Protein AF-A0A2V6ETP1-F1 (afdb_monomer_lite)

Foldseek 3Di:
DALVCLLVVLQCQCVPPVNNQQAWPAKDKDKFAKDWDWDFDFDFDDDPNDTDGDTDTDTDIDHIWMKIKIFTAHPPVRDDGDIDIDIFPHQPPRLEGADNCVRHVVCLVRVLLCCQQRVRHHPPRPDNDHDPDDPPDDDHNNHPPDDDQLPPDPPPDPPVSSVVVVVVVD

pLDDT: mean 79.91, std 13.79, range [47.5, 94.44]

Radius of gyration: 22.94 Å; chains: 1; bounding box: 56×55×64 Å

Secondary structure (DSSP, 8-state):
--HHHHHHHHHHHHH-TTT---EEEEEEEEEE--EEEEEEEEEEEEETTEEEEEEEEEEEEEPPEEEEEEEEEETTTTEEEEEEEEE-S-SSS--EEE--TTT-GGGHHHHHHHHHHH--EEET-S----SSS-TT--S-TTSTT----S---SS---HHHHHHHHHHH-

Structure (mmCIF, N/CA/C/O backbone):
data_AF-A0A2V6ETP1-F1
#
_entry.id   AF-A0A2V6ETP1-F1
#
loop_
_atom_site.group_PDB
_atom_site.id
_atom_site.type_symbol
_atom_site.label_atom_id
_atom_site.label_alt_id
_atom_site.label_comp_id
_atom_site.label_asym_id
_atom_site.label_entity_id
_atom_site.label_seq_id
_atom_site.pdbx_PDB_ins_code
_atom_site.Cartn_x
_atom_site.Cartn_y
_atom_site.Cartn_z
_atom_site.occupancy
_atom_site.B_iso_or_equiv
_atom_site.auth_seq_id
_atom_site.auth_comp_id
_atom_site.auth_asym_id
_atom_site.auth_atom_id
_atom_site.pdbx_PDB_model_num
ATOM 1 N N . MET A 1 1 ? -8.356 7.423 -5.989 1.00 56.84 1 MET A N 1
ATOM 2 C CA . MET A 1 1 ? -8.315 6.463 -7.104 1.00 56.84 1 MET A CA 1
ATOM 3 C C . MET A 1 1 ? -9.131 5.278 -6.682 1.00 56.84 1 MET A C 1
ATOM 5 O O . MET A 1 1 ? -8.982 4.862 -5.539 1.00 56.84 1 MET A O 1
ATOM 9 N N . ASP A 1 2 ? -9.977 4.780 -7.572 1.00 73.12 2 ASP A N 1
ATOM 10 C CA . ASP A 1 2 ? -10.673 3.522 -7.337 1.00 73.12 2 ASP A CA 1
ATOM 11 C C . ASP A 1 2 ? -9.653 2.389 -7.433 1.00 73.12 2 ASP A C 1
ATOM 13 O O . ASP A 1 2 ? -8.826 2.374 -8.353 1.00 73.12 2 ASP A O 1
ATOM 17 N N . ASN A 1 3 ? -9.682 1.466 -6.471 1.00 76.62 3 ASN A N 1
ATOM 18 C CA . ASN A 1 3 ? -8.684 0.401 -6.376 1.00 76.62 3 ASN A CA 1
ATOM 19 C C . ASN A 1 3 ? -8.648 -0.453 -7.653 1.00 76.62 3 ASN A C 1
ATOM 21 O O . ASN A 1 3 ? -7.572 -0.810 -8.113 1.00 76.62 3 ASN A O 1
ATOM 25 N N . GLU A 1 4 ? -9.797 -0.684 -8.292 1.00 77.88 4 GLU A N 1
ATOM 26 C CA . GLU A 1 4 ? -9.916 -1.469 -9.531 1.00 77.88 4 GLU A CA 1
ATOM 27 C C . GLU A 1 4 ? -9.061 -0.926 -10.687 1.00 77.88 4 GLU A C 1
ATOM 29 O O . GLU A 1 4 ? -8.521 -1.687 -11.489 1.00 77.88 4 GLU A O 1
ATOM 34 N N . HIS A 1 5 ? -8.876 0.393 -10.751 1.00 86.38 5 HIS A N 1
ATOM 35 C CA . HIS A 1 5 ? -8.119 1.044 -11.818 1.00 86.38 5 HIS A CA 1
ATOM 36 C C . HIS A 1 5 ? -6.645 1.259 -11.461 1.00 86.38 5 HIS A C 1
ATOM 38 O O . HIS A 1 5 ? -5.869 1.691 -12.316 1.00 86.38 5 HIS A O 1
ATOM 44 N N . ALA A 1 6 ? -6.225 0.958 -10.229 1.00 85.94 6 ALA A N 1
ATOM 45 C CA . ALA A 1 6 ? -4.865 1.228 -9.776 1.00 85.94 6 ALA A CA 1
ATOM 46 C C . ALA A 1 6 ? -3.813 0.477 -10.607 1.00 85.94 6 ALA A C 1
ATOM 48 O O . ALA A 1 6 ? -2.831 1.081 -11.037 1.00 85.94 6 ALA A O 1
ATOM 49 N N . ALA A 1 7 ? -4.057 -0.798 -10.926 1.00 88.56 7 ALA A N 1
ATOM 50 C CA . ALA A 1 7 ? -3.171 -1.586 -11.784 1.00 88.56 7 ALA A CA 1
ATOM 51 C C . ALA A 1 7 ? -3.119 -1.045 -13.225 1.00 88.56 7 ALA A C 1
ATOM 53 O O . ALA A 1 7 ? -2.047 -0.961 -13.824 1.00 88.56 7 ALA A O 1
ATOM 54 N N . ALA A 1 8 ? -4.260 -0.621 -13.779 1.00 91.00 8 ALA A N 1
ATOM 55 C CA . ALA A 1 8 ? -4.314 -0.038 -15.118 1.00 91.00 8 ALA A CA 1
ATOM 56 C C . ALA A 1 8 ? -3.529 1.280 -15.191 1.00 91.00 8 ALA A C 1
ATOM 58 O O . ALA A 1 8 ? -2.772 1.500 -16.137 1.00 91.00 8 ALA A O 1
ATOM 59 N N . VAL A 1 9 ? -3.651 2.129 -14.168 1.00 91.31 9 VAL A N 1
ATOM 60 C CA . VAL A 1 9 ? -2.915 3.394 -14.100 1.00 91.31 9 VAL A CA 1
ATOM 61 C C . VAL A 1 9 ? -1.430 3.167 -13.846 1.00 91.31 9 VAL A C 1
ATOM 63 O O . VAL A 1 9 ? -0.617 3.779 -14.527 1.00 91.31 9 VAL A O 1
ATOM 66 N N . ALA A 1 10 ? -1.050 2.254 -12.953 1.00 90.81 10 ALA A N 1
ATOM 67 C CA . ALA A 1 10 ? 0.350 1.874 -12.760 1.00 90.81 10 ALA A CA 1
ATOM 68 C C . ALA A 1 10 ? 0.984 1.375 -14.070 1.00 90.81 10 ALA A C 1
ATOM 70 O O . ALA A 1 10 ? 2.088 1.781 -14.432 1.00 90.81 10 ALA A O 1
ATOM 71 N N . LYS A 1 11 ? 0.253 0.558 -14.837 1.00 92.25 11 LYS A N 1
ATOM 72 C CA . LYS A 1 11 ? 0.700 0.089 -16.151 1.00 92.25 11 LYS A CA 1
ATOM 73 C C . LYS A 1 11 ? 0.833 1.237 -17.150 1.00 92.25 11 LYS A C 1
ATOM 75 O O . LYS A 1 11 ? 1.836 1.302 -17.850 1.00 92.25 11 LYS A O 1
ATOM 80 N N . PHE A 1 12 ? -0.135 2.152 -17.193 1.00 92.94 12 PHE A N 1
ATOM 81 C CA . PHE A 1 12 ? -0.064 3.342 -18.041 1.00 92.94 12 PHE A CA 1
ATOM 82 C C . PHE A 1 12 ? 1.155 4.211 -17.702 1.00 92.94 12 PHE A C 1
ATOM 84 O O . PHE A 1 12 ? 1.914 4.567 -18.597 1.00 92.94 12 PHE A O 1
ATOM 91 N N . LEU A 1 13 ? 1.397 4.487 -16.417 1.00 91.62 13 LEU A N 1
ATOM 92 C CA . LEU A 1 13 ? 2.539 5.286 -15.962 1.00 91.62 13 LEU A CA 1
ATOM 93 C C . LEU A 1 13 ? 3.884 4.662 -16.363 1.00 91.62 13 LEU A C 1
ATOM 95 O O . LEU A 1 13 ? 4.818 5.388 -16.707 1.00 91.62 13 LEU A O 1
ATOM 99 N N . ARG A 1 14 ? 3.977 3.329 -16.352 1.00 90.12 14 ARG A N 1
ATOM 100 C CA . ARG A 1 14 ? 5.165 2.587 -16.785 1.00 90.12 14 ARG A CA 1
ATOM 101 C C . ARG A 1 14 ? 5.333 2.569 -18.308 1.00 90.12 14 ARG A C 1
ATOM 103 O O . ARG A 1 14 ? 6.425 2.832 -18.816 1.00 90.12 14 ARG A O 1
ATOM 110 N N . ASP A 1 15 ? 4.266 2.234 -19.030 1.00 92.50 15 ASP A N 1
ATOM 111 C CA . ASP A 1 15 ? 4.300 1.929 -20.465 1.00 92.50 15 ASP A CA 1
ATOM 112 C C . ASP A 1 15 ? 4.214 3.191 -21.349 1.00 92.50 15 ASP A C 1
ATOM 114 O O . ASP A 1 15 ? 4.603 3.142 -22.522 1.00 92.50 15 ASP A O 1
ATOM 118 N N . ASP A 1 16 ? 3.772 4.333 -20.813 1.00 92.50 16 ASP A N 1
ATOM 119 C CA . ASP A 1 16 ? 3.754 5.608 -21.533 1.00 92.50 16 ASP A CA 1
ATOM 120 C C . ASP A 1 16 ? 5.192 6.110 -21.803 1.00 92.50 16 ASP A C 1
ATOM 122 O O . ASP A 1 16 ? 6.016 6.143 -20.885 1.00 92.50 16 ASP A O 1
ATOM 126 N N . PRO A 1 17 ? 5.551 6.466 -23.053 1.00 88.56 17 PRO A N 1
ATOM 127 C CA . PRO A 1 17 ? 6.910 6.874 -23.413 1.00 88.56 17 PRO A CA 1
ATOM 128 C C . PRO A 1 17 ? 7.322 8.247 -22.872 1.00 88.56 17 PRO A C 1
ATOM 130 O O . PRO A 1 17 ? 8.520 8.482 -22.703 1.00 88.56 17 PRO A O 1
ATOM 133 N N . ALA A 1 18 ? 6.373 9.142 -22.591 1.00 89.06 18 ALA A N 1
ATOM 134 C CA . ALA A 1 18 ? 6.661 10.448 -22.011 1.00 89.06 18 ALA A CA 1
ATOM 135 C C . ALA A 1 18 ? 6.866 10.351 -20.492 1.00 89.06 18 ALA A C 1
ATOM 137 O O . ALA A 1 18 ? 7.726 11.037 -19.944 1.00 89.06 18 ALA A O 1
ATOM 138 N N . LEU A 1 19 ? 6.121 9.472 -19.816 1.00 87.62 19 LEU A N 1
ATOM 139 C CA . LEU A 1 19 ? 6.225 9.291 -18.369 1.00 87.62 19 LEU A CA 1
ATOM 140 C C . LEU A 1 19 ? 7.299 8.271 -17.981 1.00 87.62 19 LEU A C 1
ATOM 142 O O . LEU A 1 19 ? 8.150 8.603 -17.163 1.00 87.62 19 LEU A O 1
ATOM 146 N N . ARG A 1 20 ? 7.311 7.067 -18.570 1.00 89.62 20 ARG A N 1
ATOM 147 C CA . ARG A 1 20 ? 8.293 5.995 -18.294 1.00 89.62 20 ARG A CA 1
ATOM 148 C C . ARG A 1 20 ? 8.592 5.831 -16.802 1.00 89.62 20 ARG A C 1
ATOM 150 O O . ARG A 1 20 ? 9.751 5.852 -16.395 1.00 89.62 20 ARG A O 1
ATOM 157 N N . VAL A 1 21 ? 7.559 5.725 -15.974 1.00 91.38 21 VAL A N 1
ATOM 158 C CA . VAL A 1 21 ? 7.705 5.513 -14.531 1.00 91.38 21 VAL A CA 1
ATOM 159 C C . VAL A 1 21 ? 7.973 4.028 -14.295 1.00 91.38 21 VAL A C 1
ATOM 161 O O . VAL A 1 21 ? 7.054 3.229 -14.116 1.00 91.38 21 VAL A O 1
ATOM 164 N N . ASP A 1 22 ? 9.239 3.644 -14.387 1.00 89.81 22 ASP A N 1
ATOM 165 C CA . ASP A 1 22 ? 9.722 2.265 -14.460 1.00 89.81 22 ASP A CA 1
ATOM 166 C C . ASP A 1 22 ? 10.258 1.717 -13.132 1.00 89.81 22 ASP A C 1
ATOM 168 O O . ASP A 1 22 ? 10.412 0.503 -12.990 1.00 89.81 22 ASP A O 1
ATOM 172 N N . PHE A 1 23 ? 10.484 2.577 -12.139 1.00 90.62 23 PHE A N 1
ATOM 173 C CA . PHE A 1 23 ? 11.056 2.182 -10.858 1.00 90.62 23 PHE A CA 1
ATOM 174 C C . PHE A 1 23 ? 10.100 2.438 -9.690 1.00 90.62 23 PHE A C 1
ATOM 176 O O . PHE A 1 23 ? 9.748 3.581 -9.407 1.00 90.62 23 PHE A O 1
ATOM 183 N N . CYS A 1 24 ? 9.725 1.381 -8.963 1.00 92.44 24 CYS A N 1
ATOM 184 C CA . CYS A 1 24 ? 9.085 1.514 -7.654 1.00 92.44 24 CYS A CA 1
ATOM 185 C C . CYS A 1 24 ? 10.166 1.511 -6.573 1.00 92.44 24 CYS A C 1
ATOM 187 O O . CYS A 1 24 ? 10.840 0.498 -6.380 1.00 92.44 24 CYS A O 1
ATOM 189 N N . SER A 1 25 ? 10.326 2.656 -5.909 1.00 91.62 25 SER A N 1
ATOM 190 C CA . SER A 1 25 ? 11.320 2.870 -4.855 1.00 91.62 25 SER A CA 1
ATOM 191 C C . SER A 1 25 ? 10.832 2.328 -3.516 1.00 91.62 25 SER A C 1
ATOM 193 O O . SER A 1 25 ? 11.548 1.589 -2.841 1.00 91.62 25 SER A O 1
ATOM 195 N N . ASN A 1 26 ? 9.599 2.675 -3.138 1.00 91.94 26 ASN A N 1
ATOM 196 C CA . ASN A 1 26 ? 9.027 2.277 -1.858 1.00 91.94 26 ASN A CA 1
ATOM 197 C C . ASN A 1 26 ? 7.512 2.077 -1.938 1.00 91.94 26 ASN A C 1
ATOM 199 O O . ASN A 1 26 ? 6.837 2.879 -2.582 1.00 91.94 26 ASN A O 1
ATOM 203 N N . ALA A 1 27 ? 6.987 1.079 -1.233 1.00 93.81 27 ALA A N 1
ATOM 204 C CA . ALA A 1 27 ? 5.579 0.941 -0.909 1.00 93.81 27 ALA A CA 1
ATOM 205 C C . ALA A 1 27 ? 5.425 0.897 0.615 1.00 93.81 27 ALA A C 1
ATOM 207 O O . ALA A 1 27 ? 6.039 0.074 1.284 1.00 93.81 27 ALA A O 1
ATOM 208 N N . THR A 1 28 ? 4.601 1.786 1.164 1.00 93.25 28 THR A N 1
ATOM 209 C CA . THR A 1 28 ? 4.383 1.900 2.613 1.00 93.25 28 THR A CA 1
ATOM 210 C C . THR A 1 28 ? 2.907 1.799 2.958 1.00 93.25 28 THR A C 1
ATOM 212 O O . THR A 1 28 ? 2.071 2.375 2.259 1.00 93.25 28 THR A O 1
ATOM 215 N N . GLY A 1 29 ? 2.595 1.128 4.065 1.00 92.12 29 GLY A N 1
ATOM 216 C CA . GLY A 1 29 ? 1.262 1.107 4.655 1.00 92.12 29 GLY A CA 1
ATOM 217 C C . GLY A 1 29 ? 1.051 2.303 5.578 1.00 92.12 29 GLY A C 1
ATOM 218 O O . GLY A 1 29 ? 1.978 2.766 6.237 1.00 92.12 29 GLY A O 1
ATOM 219 N N . VAL A 1 30 ? -0.169 2.825 5.616 1.00 91.19 30 VAL A N 1
ATOM 220 C CA . VAL A 1 30 ? -0.584 3.899 6.517 1.00 91.19 30 VAL A CA 1
ATOM 221 C C . VAL A 1 30 ? -1.935 3.535 7.107 1.00 91.19 30 VAL A C 1
ATOM 223 O O . VAL A 1 30 ? -2.873 3.216 6.378 1.00 91.19 30 VAL A O 1
ATOM 226 N N . ASP A 1 31 ? -2.039 3.625 8.429 1.00 90.00 31 ASP A N 1
ATOM 227 C CA . ASP A 1 31 ? -3.284 3.383 9.152 1.00 90.00 31 ASP A CA 1
ATOM 228 C C . ASP A 1 31 ? -4.000 4.699 9.482 1.00 90.00 31 ASP A C 1
ATOM 230 O O . ASP A 1 31 ? -3.475 5.561 10.208 1.00 90.00 31 ASP A O 1
ATOM 234 N N . TRP A 1 32 ? -5.206 4.865 8.940 1.00 87.56 32 TRP A N 1
ATOM 235 C CA . TRP A 1 32 ? -6.094 5.983 9.237 1.00 87.56 32 TRP A CA 1
ATOM 236 C C . TRP A 1 32 ? -7.223 5.511 10.148 1.00 87.56 32 TRP A C 1
ATOM 238 O O . TRP A 1 32 ? -8.042 4.687 9.754 1.00 87.56 32 TRP A O 1
ATOM 248 N N . LEU A 1 33 ? -7.278 6.074 11.356 1.00 84.69 33 LEU A N 1
ATOM 249 C CA . LEU A 1 33 ? -8.346 5.817 12.319 1.00 84.69 33 LEU A CA 1
ATOM 250 C C . LEU A 1 33 ? -9.637 6.546 11.937 1.00 84.69 33 LEU A C 1
ATOM 252 O O . LEU A 1 33 ? -9.621 7.522 11.176 1.00 84.69 33 LEU A O 1
ATOM 256 N N . ASP A 1 34 ? -10.735 6.091 12.535 1.00 82.75 34 ASP A N 1
ATOM 257 C CA . ASP A 1 34 ? -12.034 6.748 12.475 1.00 82.75 34 ASP A CA 1
ATOM 258 C C . ASP A 1 34 ? -11.906 8.230 12.826 1.00 82.75 34 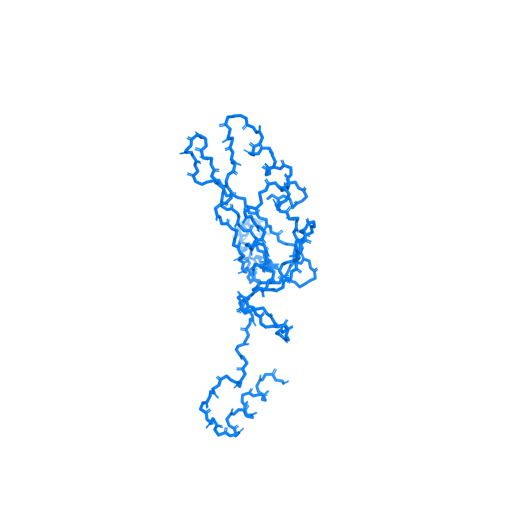ASP A C 1
ATOM 260 O O . ASP A 1 34 ? -11.255 8.619 13.802 1.00 82.75 34 ASP A O 1
ATOM 264 N N . ARG A 1 35 ? -12.555 9.076 12.029 1.00 79.06 35 ARG A N 1
ATOM 265 C CA . ARG A 1 35 ? -12.563 10.521 12.260 1.00 79.06 35 ARG A CA 1
ATOM 266 C C . ARG A 1 35 ? -13.977 11.065 12.207 1.00 79.06 35 ARG A C 1
ATOM 268 O O . ARG A 1 35 ? -14.742 10.765 11.292 1.00 79.06 35 ARG A O 1
ATOM 275 N N . THR A 1 36 ? -14.294 11.933 13.158 1.00 77.56 36 THR A N 1
ATOM 276 C CA . THR A 1 36 ? -15.539 12.700 13.152 1.00 77.56 36 THR A CA 1
ATOM 277 C C . THR A 1 36 ? -15.277 14.033 12.467 1.00 77.56 36 THR A C 1
ATOM 279 O O . THR A 1 36 ? -14.551 14.878 12.993 1.00 77.56 36 THR A O 1
ATOM 282 N N . VAL A 1 37 ? -15.843 14.230 11.280 1.00 76.44 37 VAL A N 1
ATOM 283 C CA . VAL A 1 37 ? -15.751 15.500 10.557 1.00 76.44 37 VAL A CA 1
ATOM 284 C C . VAL A 1 37 ? -16.971 16.340 10.912 1.00 76.44 37 VAL A C 1
ATOM 286 O O . VAL A 1 37 ? -18.108 15.946 10.662 1.00 76.44 37 VAL A O 1
ATOM 289 N N . LYS A 1 38 ? -16.736 17.515 11.504 1.00 72.88 38 LYS A N 1
ATOM 290 C CA . LYS A 1 38 ? -17.786 18.504 11.763 1.00 72.88 38 LYS A CA 1
ATOM 291 C C . LYS A 1 38 ? -17.983 19.343 10.511 1.00 72.88 38 LYS A C 1
ATOM 293 O O . LYS A 1 38 ? -17.085 20.086 10.119 1.00 72.88 38 LYS A O 1
ATOM 298 N N . LYS A 1 39 ? -19.146 19.229 9.878 1.00 71.81 39 LYS A N 1
ATOM 299 C CA . LYS A 1 39 ? -19.519 20.056 8.732 1.00 71.81 39 LYS A CA 1
ATOM 300 C C . LYS A 1 39 ? -20.525 21.101 9.195 1.00 71.81 39 LYS A C 1
ATOM 302 O O . LYS A 1 39 ? -21.666 20.772 9.509 1.00 71.81 39 LYS A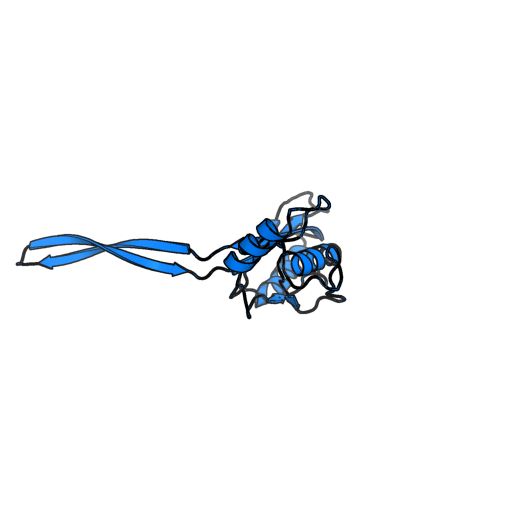 O 1
ATOM 307 N N . THR A 1 40 ? -20.094 22.357 9.250 1.00 64.44 40 THR A N 1
ATOM 308 C CA . THR A 1 40 ? -20.980 23.495 9.511 1.00 64.44 40 THR A CA 1
ATOM 309 C C . THR A 1 40 ? -21.621 23.916 8.196 1.00 64.44 40 THR A C 1
ATOM 311 O O . THR A 1 40 ? -20.934 24.383 7.286 1.00 64.44 40 THR A O 1
ATOM 314 N N . VAL A 1 41 ? -22.930 23.723 8.073 1.00 70.31 41 VAL A N 1
ATOM 315 C CA . VAL A 1 41 ? -23.702 24.206 6.927 1.00 70.31 41 VAL A CA 1
ATOM 316 C C . VAL A 1 41 ? -24.498 25.421 7.383 1.00 70.31 41 VAL A C 1
ATOM 318 O O . VAL A 1 41 ? -25.285 25.340 8.324 1.00 70.31 41 VAL A O 1
ATOM 321 N N . LYS A 1 42 ? -24.293 26.555 6.708 1.00 58.88 42 LYS A N 1
ATOM 322 C CA . LYS A 1 42 ? -25.128 27.745 6.889 1.00 58.88 42 LYS A CA 1
ATOM 323 C C . LYS A 1 42 ? -26.488 27.473 6.271 1.00 58.88 42 LYS A C 1
ATOM 325 O O . LYS A 1 42 ? -26.604 27.439 5.046 1.00 58.88 42 LYS A O 1
ATOM 330 N N . VAL A 1 43 ? -27.500 27.261 7.102 1.00 66.06 43 VAL A N 1
ATOM 331 C CA . VAL A 1 43 ? -28.876 27.084 6.641 1.00 66.06 43 VAL A CA 1
ATOM 332 C C . VAL A 1 43 ? -29.657 28.340 7.000 1.00 66.06 43 VAL A C 1
ATOM 334 O O . VAL A 1 43 ? -29.746 28.730 8.164 1.00 66.06 43 VAL A O 1
ATOM 337 N N . LYS A 1 44 ? -30.254 28.978 5.992 1.00 58.56 44 LYS A N 1
ATOM 338 C CA . LYS A 1 44 ? -31.238 30.036 6.217 1.00 58.56 44 LYS A CA 1
ATOM 339 C C . LYS A 1 44 ? -32.532 29.400 6.708 1.00 58.56 44 LYS A C 1
ATOM 341 O O . LYS A 1 44 ? -33.223 28.740 5.934 1.00 58.56 44 LYS A O 1
ATOM 346 N N . LYS A 1 45 ? -32.864 29.591 7.985 1.00 55.22 45 LYS A N 1
ATOM 347 C CA . LYS A 1 45 ? -34.173 29.224 8.543 1.00 55.22 45 LYS A CA 1
ATOM 348 C C . LYS A 1 45 ? -34.951 30.504 8.839 1.00 55.22 45 LYS A C 1
ATOM 350 O O . LYS A 1 45 ? -34.444 31.431 9.464 1.00 55.22 45 LYS A O 1
ATOM 355 N N . VAL A 1 46 ? -36.197 30.550 8.376 1.00 56.28 46 VAL A N 1
ATOM 356 C CA . VAL A 1 46 ? -37.139 31.622 8.709 1.00 56.28 46 VAL A CA 1
ATOM 357 C C . VAL A 1 46 ? -37.805 31.237 10.025 1.00 56.28 46 VAL A C 1
ATOM 359 O O . VAL A 1 46 ? -38.559 30.268 10.069 1.00 56.28 46 VAL A O 1
ATOM 362 N N . VAL A 1 47 ? -37.510 31.970 11.097 1.00 55.41 47 VAL A N 1
ATOM 363 C CA . VAL A 1 47 ? -38.201 31.840 12.388 1.00 55.41 47 VAL A CA 1
ATOM 364 C C . VAL A 1 47 ? -38.865 33.187 12.662 1.00 55.41 47 VAL A C 1
ATOM 366 O O . VAL A 1 47 ? -38.196 34.217 12.633 1.00 55.41 47 VAL A O 1
ATOM 369 N N . ASP A 1 48 ? -40.187 33.184 12.838 1.00 51.41 48 ASP A N 1
ATOM 370 C CA . ASP A 1 48 ? -41.017 34.375 13.091 1.00 51.41 48 ASP A CA 1
ATOM 371 C C . ASP A 1 48 ? -40.907 35.503 12.043 1.00 51.41 48 ASP A C 1
ATOM 373 O O . ASP A 1 48 ? -40.920 36.688 12.369 1.00 51.41 48 ASP A O 1
ATOM 377 N N . GLY A 1 49 ? -40.804 35.152 10.756 1.00 56.56 49 GLY A N 1
ATOM 378 C CA . GLY A 1 49 ? -40.843 36.129 9.655 1.00 56.56 49 GLY A CA 1
ATOM 379 C C . GLY A 1 49 ? -39.570 36.965 9.469 1.00 56.56 49 GLY A C 1
ATOM 380 O O . GLY A 1 49 ? -39.558 37.863 8.631 1.00 56.56 49 GLY A O 1
ATOM 381 N N . VAL A 1 50 ? -38.491 36.656 10.196 1.00 51.38 50 VAL A N 1
ATOM 382 C CA . VAL A 1 50 ? -37.168 37.269 10.016 1.00 51.38 50 VAL A CA 1
ATOM 383 C C . VAL A 1 50 ? -36.177 36.192 9.573 1.00 51.38 50 VAL A C 1
ATOM 385 O O . VAL A 1 50 ? -36.056 35.144 10.211 1.00 51.38 50 VAL A O 1
ATOM 388 N N . GLU A 1 51 ? -35.468 36.430 8.465 1.00 54.41 51 GLU A N 1
ATOM 389 C CA . GLU A 1 51 ? -34.380 35.550 8.025 1.00 54.41 51 GLU A CA 1
ATOM 390 C C . GLU A 1 51 ? -33.251 35.578 9.065 1.00 54.41 51 GLU A C 1
ATOM 392 O O . GLU A 1 51 ? -32.648 36.625 9.307 1.00 54.41 51 GLU A O 1
ATOM 397 N N . LYS A 1 52 ? -32.952 34.427 9.675 1.00 50.38 52 LYS A N 1
ATOM 398 C CA . LYS A 1 52 ? -31.735 34.232 10.469 1.00 50.38 52 LYS A CA 1
ATOM 399 C C . LYS A 1 52 ? -30.888 33.134 9.837 1.00 50.38 52 LYS A C 1
ATOM 401 O O . LYS A 1 52 ? -31.376 32.041 9.541 1.00 50.38 52 LYS A O 1
ATOM 406 N N . ASP A 1 53 ? -29.606 33.430 9.658 1.00 55.41 53 ASP A N 1
ATOM 407 C CA . ASP A 1 53 ? -28.599 32.429 9.325 1.00 55.41 53 ASP A CA 1
ATOM 408 C C . ASP A 1 53 ? -28.328 31.596 10.588 1.00 55.41 53 ASP A C 1
ATOM 410 O O . ASP A 1 53 ? -27.865 32.129 11.599 1.00 55.41 53 ASP A O 1
ATOM 414 N N . VAL A 1 54 ? -28.664 30.304 10.558 1.00 64.25 54 VAL A N 1
ATOM 415 C CA . VAL A 1 54 ? -28.355 29.361 11.639 1.00 64.25 54 VAL A CA 1
ATOM 416 C C . VAL A 1 54 ? -27.270 28.410 11.144 1.00 64.25 54 VAL A C 1
ATOM 418 O O . VAL A 1 54 ? -27.424 27.748 10.115 1.00 64.25 54 VAL A O 1
ATOM 421 N N . ASP A 1 55 ? -26.167 28.350 11.885 1.00 61.31 55 ASP A N 1
ATOM 422 C CA . ASP A 1 55 ? -25.075 27.412 11.640 1.00 61.31 55 ASP A CA 1
ATOM 423 C C . ASP A 1 55 ? -25.482 26.021 12.157 1.00 61.31 55 ASP A C 1
ATOM 425 O O . ASP A 1 55 ? -25.446 25.752 13.359 1.00 61.31 55 ASP A O 1
ATOM 429 N N . GLU A 1 56 ? -25.891 25.121 11.260 1.00 65.69 56 GLU A N 1
ATOM 430 C CA . GLU A 1 56 ? -26.231 23.739 11.610 1.00 65.69 56 GLU A CA 1
ATOM 431 C C . GLU A 1 56 ? -24.964 22.877 11.483 1.00 65.69 56 GLU A C 1
ATOM 433 O O . GLU A 1 56 ? -24.407 22.701 10.396 1.00 65.69 56 GLU A O 1
ATOM 438 N N . THR A 1 57 ? -24.449 22.388 12.617 1.00 66.25 57 THR A N 1
ATOM 439 C CA . THR A 1 57 ? -23.252 21.532 12.657 1.00 66.25 57 THR A CA 1
ATOM 440 C C . THR A 1 57 ? -23.673 20.071 12.584 1.00 66.25 57 THR A C 1
ATOM 442 O O . THR A 1 57 ? -24.245 19.548 13.535 1.00 66.25 57 THR A O 1
ATOM 445 N N . THR A 1 58 ? -23.382 19.404 11.468 1.00 68.06 58 THR A N 1
ATOM 446 C CA . THR A 1 58 ? -23.567 17.952 11.331 1.00 68.06 58 THR A CA 1
ATOM 447 C C . THR A 1 58 ? -22.247 17.240 11.621 1.00 68.06 58 THR A C 1
ATOM 449 O O . THR A 1 58 ? -21.208 17.614 11.071 1.00 68.06 58 THR A O 1
ATOM 452 N N . GLU A 1 59 ? -22.275 16.228 12.490 1.00 73.94 59 GLU A N 1
ATOM 453 C CA . GLU A 1 59 ? -21.128 15.356 12.763 1.00 73.94 59 GLU A CA 1
ATOM 454 C C . GLU A 1 59 ? -21.210 14.106 11.877 1.00 73.94 59 GLU A C 1
ATOM 456 O O . GLU A 1 59 ? -22.094 13.271 12.052 1.00 73.94 59 GLU A O 1
ATOM 461 N N . GLU A 1 60 ? -20.294 13.974 10.917 1.00 73.12 60 GLU A N 1
ATOM 462 C CA . GLU A 1 60 ? -20.190 12.797 10.052 1.00 73.12 60 GLU A CA 1
ATOM 463 C C . GLU A 1 60 ? -19.027 11.918 10.530 1.00 73.12 60 GLU A C 1
ATOM 465 O O . GLU A 1 60 ? -17.877 12.366 10.582 1.00 73.12 60 GLU A O 1
ATOM 470 N N . LYS A 1 61 ? -19.316 10.667 10.908 1.00 74.00 61 LYS A N 1
ATOM 471 C CA . LYS A 1 61 ? -18.285 9.673 11.232 1.00 74.00 61 LYS A CA 1
ATOM 472 C C . LYS A 1 61 ? -17.795 9.026 9.943 1.00 74.00 61 LYS A C 1
ATOM 474 O O . LYS A 1 61 ? -18.541 8.300 9.294 1.00 74.00 61 LYS A O 1
ATOM 479 N N . VAL A 1 62 ? -16.540 9.281 9.593 1.00 77.00 62 VAL A N 1
ATOM 480 C CA . VAL A 1 62 ? -15.862 8.613 8.482 1.00 77.00 62 VAL A CA 1
ATOM 481 C C . VAL A 1 62 ? -15.116 7.407 9.058 1.00 77.00 62 VAL A C 1
ATOM 483 O O . VAL A 1 62 ? -14.266 7.624 9.931 1.00 77.00 62 VAL A O 1
ATOM 486 N N . PRO A 1 63 ? -15.418 6.172 8.610 1.00 78.44 63 PRO A N 1
ATOM 487 C CA . PRO A 1 63 ? -14.702 4.989 9.068 1.00 78.44 63 PRO A CA 1
ATOM 488 C C . PRO A 1 63 ? -13.229 5.073 8.661 1.00 78.44 63 PRO A C 1
ATOM 490 O O . PRO A 1 63 ? -12.876 5.654 7.627 1.00 78.44 63 PRO A O 1
ATOM 493 N N . GLY A 1 64 ? -12.370 4.520 9.505 1.00 83.12 64 GLY A N 1
ATOM 494 C CA . GLY A 1 64 ? -10.954 4.382 9.242 1.00 83.12 64 GLY A CA 1
ATOM 495 C C . GLY A 1 64 ? -10.691 3.480 8.040 1.00 83.12 64 GLY A C 1
ATOM 496 O O . GLY A 1 64 ? -11.511 2.651 7.652 1.00 83.12 64 GLY A O 1
ATOM 497 N N . PHE A 1 65 ? -9.520 3.638 7.441 1.00 88.00 65 PHE A N 1
ATOM 498 C CA . PHE A 1 65 ? -9.088 2.833 6.305 1.00 88.00 65 PHE A CA 1
ATOM 499 C C . PHE A 1 65 ? -7.578 2.645 6.342 1.00 88.00 65 PHE A C 1
ATOM 501 O O . PHE A 1 65 ? -6.835 3.454 6.900 1.00 88.00 65 PHE A O 1
ATOM 508 N N . LEU A 1 66 ? -7.116 1.581 5.700 1.00 90.44 66 LEU A N 1
ATOM 509 C CA . LEU A 1 66 ? -5.702 1.362 5.456 1.00 90.44 66 LEU A CA 1
ATOM 510 C C . LEU A 1 66 ? -5.358 1.925 4.080 1.00 90.44 66 LEU A C 1
ATOM 512 O O . LEU A 1 66 ? -6.138 1.840 3.131 1.00 90.44 66 LEU A O 1
ATOM 516 N N . GLU A 1 67 ? -4.193 2.538 3.963 1.00 91.12 67 GLU A N 1
ATOM 517 C CA . GLU A 1 67 ? -3.725 3.122 2.715 1.00 91.12 67 GLU A CA 1
ATOM 518 C C . GLU A 1 67 ? -2.348 2.569 2.367 1.00 91.12 67 GLU A C 1
ATOM 520 O O . GLU A 1 67 ? -1.432 2.626 3.180 1.00 91.12 67 GLU A O 1
ATOM 525 N N . ALA A 1 68 ? -2.196 2.050 1.152 1.00 92.94 68 ALA A N 1
ATOM 526 C CA . ALA A 1 68 ? -0.901 1.679 0.601 1.00 92.94 68 ALA A CA 1
ATOM 527 C C . ALA A 1 68 ? -0.418 2.794 -0.333 1.00 92.94 68 ALA A C 1
ATOM 529 O O . ALA A 1 68 ? -1.135 3.231 -1.242 1.00 92.94 68 ALA A O 1
ATOM 530 N N . VAL A 1 69 ? 0.798 3.275 -0.093 1.00 93.94 69 VAL A N 1
ATOM 531 C CA . VAL A 1 69 ? 1.397 4.417 -0.786 1.00 93.94 69 VAL A CA 1
ATOM 532 C C . VAL A 1 69 ? 2.641 3.959 -1.526 1.00 93.94 69 VAL A C 1
ATOM 534 O O . VAL A 1 69 ? 3.619 3.566 -0.900 1.00 93.94 69 VAL A O 1
ATOM 537 N N . TYR A 1 70 ? 2.618 4.059 -2.851 1.00 93.44 70 TYR A N 1
ATOM 538 C CA . TYR A 1 70 ? 3.713 3.657 -3.725 1.00 93.44 70 TYR A CA 1
ATOM 539 C C . TYR A 1 70 ? 4.430 4.892 -4.252 1.00 93.44 70 TYR A C 1
ATOM 541 O O . TYR A 1 70 ? 3.812 5.773 -4.852 1.00 93.44 70 TYR A O 1
ATOM 549 N N . HIS A 1 71 ? 5.739 4.932 -4.047 1.00 93.50 71 HIS A N 1
ATOM 550 C CA . HIS A 1 71 ? 6.645 5.969 -4.510 1.00 93.50 71 HIS A CA 1
ATOM 551 C C . HIS A 1 71 ? 7.349 5.478 -5.765 1.00 93.50 71 HIS A C 1
ATOM 553 O O . HIS A 1 71 ? 8.234 4.617 -5.712 1.00 93.50 71 HIS A O 1
ATOM 559 N N . LEU A 1 72 ? 6.946 6.039 -6.896 1.00 93.06 72 LEU A N 1
ATOM 560 C CA . LEU A 1 72 ? 7.421 5.646 -8.206 1.00 93.06 72 LEU A CA 1
ATOM 561 C C . LEU A 1 72 ? 8.295 6.742 -8.823 1.00 93.06 72 LEU A C 1
ATOM 563 O O . LEU A 1 72 ? 8.066 7.936 -8.626 1.00 93.06 72 LEU A O 1
ATOM 567 N N . TYR A 1 73 ? 9.292 6.330 -9.594 1.00 92.38 73 TYR A N 1
ATOM 568 C CA . TYR A 1 73 ? 10.254 7.200 -10.257 1.00 92.38 73 TYR A CA 1
ATOM 569 C C . TYR A 1 73 ? 10.429 6.772 -11.711 1.00 92.38 73 TYR A C 1
ATOM 571 O O . TYR A 1 73 ? 10.318 5.590 -12.042 1.00 92.38 73 TYR A O 1
ATOM 579 N N . SER A 1 74 ? 10.731 7.740 -12.574 1.00 92.50 74 SER A N 1
ATOM 580 C CA . SER A 1 74 ? 11.236 7.481 -13.916 1.00 92.50 74 SER A CA 1
ATOM 581 C C . SER A 1 74 ? 12.755 7.545 -13.902 1.00 92.50 74 SER A C 1
ATOM 583 O O . SER A 1 74 ? 13.342 8.620 -13.757 1.00 92.50 74 SER A O 1
ATOM 585 N N . MET A 1 75 ? 13.409 6.401 -14.083 1.00 89.50 75 MET A N 1
ATOM 586 C CA . MET A 1 75 ? 14.865 6.337 -14.208 1.00 89.50 75 MET A CA 1
ATOM 587 C C . MET A 1 75 ? 15.330 6.860 -15.566 1.00 89.50 75 MET A C 1
ATOM 589 O O . MET A 1 75 ? 16.356 7.533 -15.658 1.00 89.50 75 MET A O 1
ATOM 593 N N . THR A 1 76 ? 14.542 6.599 -16.612 1.00 87.38 76 THR A N 1
ATOM 594 C CA . THR A 1 76 ? 14.847 7.022 -17.987 1.00 87.38 76 THR A CA 1
ATOM 595 C C . THR A 1 76 ? 14.865 8.546 -18.114 1.00 87.38 76 THR A C 1
ATOM 597 O O . THR A 1 76 ? 15.829 9.116 -18.624 1.00 87.38 76 THR A O 1
ATOM 600 N N . HIS A 1 77 ? 13.823 9.214 -17.614 1.00 87.88 77 HIS A N 1
ATOM 601 C CA . HIS A 1 77 ? 13.682 10.669 -17.726 1.00 87.88 77 HIS A CA 1
ATOM 602 C C . HIS A 1 77 ? 14.159 11.427 -16.482 1.00 87.88 77 HIS A C 1
ATOM 604 O O . HIS A 1 77 ? 14.126 12.655 -16.467 1.00 87.88 77 HIS A O 1
ATOM 610 N N . LYS A 1 78 ? 14.612 10.711 -15.442 1.00 87.75 78 LYS A N 1
ATOM 611 C CA . LYS A 1 78 ? 15.071 11.268 -14.157 1.00 87.75 78 LYS A CA 1
ATOM 612 C C . LYS A 1 78 ? 14.056 12.219 -13.512 1.00 87.75 78 LYS A C 1
ATOM 614 O O . LYS A 1 78 ? 14.437 13.210 -12.892 1.00 87.75 78 LYS A O 1
ATOM 619 N N . HIS A 1 79 ? 12.766 11.922 -13.659 1.00 83.69 79 HIS A N 1
ATOM 620 C CA . HIS A 1 79 ? 11.688 12.660 -13.000 1.00 83.69 79 HIS A CA 1
ATOM 621 C C . HIS A 1 79 ? 10.976 11.775 -11.973 1.00 83.69 79 HIS A C 1
ATOM 623 O O . HIS A 1 79 ? 10.977 10.546 -12.056 1.00 83.69 79 HIS A O 1
ATOM 629 N N . GLY A 1 80 ? 10.425 12.416 -10.951 1.00 78.88 80 GLY A N 1
ATOM 630 C CA . GLY A 1 80 ? 9.770 11.774 -9.816 1.00 78.88 80 GLY A CA 1
ATOM 631 C C . GLY A 1 80 ? 9.820 12.680 -8.582 1.00 78.88 80 GLY A C 1
ATOM 632 O O . GLY A 1 80 ? 10.491 13.716 -8.620 1.00 78.88 80 GLY A O 1
ATOM 633 N N . PRO A 1 81 ? 9.144 12.318 -7.479 1.00 86.38 81 PRO A N 1
ATOM 634 C CA . PRO A 1 81 ? 8.328 11.116 -7.284 1.00 86.38 81 PRO A CA 1
ATOM 635 C C . PRO A 1 81 ? 6.888 11.257 -7.806 1.00 86.38 81 PRO A C 1
ATOM 637 O O . PRO A 1 81 ? 6.225 12.267 -7.576 1.00 86.38 81 PRO A O 1
ATOM 640 N N . VAL A 1 82 ? 6.376 10.204 -8.444 1.00 90.31 82 VAL A N 1
ATOM 641 C CA . VAL A 1 82 ? 4.941 10.017 -8.702 1.00 90.31 82 VAL A CA 1
ATOM 642 C C . VAL A 1 82 ? 4.393 9.084 -7.632 1.00 90.31 82 VAL A C 1
ATOM 644 O O . VAL A 1 82 ? 4.917 7.991 -7.429 1.00 90.31 82 VAL A O 1
ATOM 647 N N . ILE A 1 83 ? 3.346 9.519 -6.933 1.00 92.19 83 ILE A N 1
ATOM 648 C CA . ILE A 1 83 ? 2.798 8.783 -5.794 1.00 92.19 83 ILE A CA 1
ATOM 649 C C . ILE A 1 83 ? 1.453 8.173 -6.180 1.00 92.19 83 ILE A C 1
ATOM 651 O O . ILE A 1 83 ? 0.517 8.899 -6.518 1.00 92.19 83 ILE A O 1
ATOM 655 N N . ILE A 1 84 ? 1.339 6.849 -6.074 1.00 91.00 84 ILE A N 1
ATOM 656 C CA . ILE A 1 84 ? 0.051 6.151 -6.153 1.00 91.00 84 ILE A CA 1
ATOM 657 C C . ILE A 1 84 ? -0.422 5.866 -4.733 1.00 91.00 84 ILE A C 1
ATOM 659 O O . ILE A 1 84 ? 0.299 5.269 -3.937 1.00 91.00 84 ILE A O 1
ATOM 663 N N . ARG A 1 85 ? -1.646 6.292 -4.417 1.00 91.94 85 ARG A N 1
ATOM 664 C CA . ARG A 1 85 ? -2.294 6.034 -3.127 1.00 91.94 85 ARG A CA 1
ATOM 665 C C . ARG A 1 85 ? -3.512 5.153 -3.349 1.00 91.94 85 ARG A C 1
ATOM 667 O O . ARG A 1 85 ? -4.447 5.567 -4.039 1.00 91.94 85 ARG A O 1
ATOM 674 N N . MET A 1 86 ? -3.493 3.967 -2.758 1.00 90.62 86 MET A N 1
ATOM 675 C CA . MET A 1 86 ? -4.594 3.008 -2.781 1.00 90.62 86 MET A CA 1
ATOM 676 C C . MET A 1 86 ? -5.200 2.910 -1.389 1.00 90.62 86 MET A C 1
ATOM 678 O O . MET A 1 86 ? -4.466 2.747 -0.419 1.00 90.62 86 MET A O 1
ATOM 682 N N . ARG A 1 87 ? -6.523 3.037 -1.280 1.00 89.94 87 ARG A N 1
ATOM 683 C CA . ARG A 1 87 ? -7.226 3.088 0.010 1.00 89.94 87 ARG A CA 1
ATOM 684 C C . ARG A 1 87 ? -8.163 1.907 0.126 1.00 89.94 87 ARG A C 1
ATOM 686 O O . ARG A 1 87 ? -8.951 1.677 -0.784 1.00 89.94 87 ARG A O 1
ATOM 693 N N . THR A 1 88 ? -8.106 1.181 1.232 1.00 86.94 88 THR A N 1
ATOM 694 C CA . THR A 1 88 ? -9.055 0.102 1.499 1.00 86.94 88 THR A CA 1
ATOM 695 C C . THR A 1 88 ? -10.437 0.669 1.805 1.00 86.94 88 THR A C 1
ATOM 697 O O . THR A 1 88 ? -10.590 1.844 2.140 1.00 86.94 88 THR A O 1
ATOM 700 N N . ILE A 1 89 ? -11.458 -0.173 1.649 1.00 83.19 89 ILE A N 1
ATOM 701 C CA . ILE A 1 89 ? -12.841 0.193 1.981 1.00 83.19 89 ILE A CA 1
ATOM 702 C C . ILE A 1 89 ? -13.010 0.262 3.503 1.00 83.19 89 ILE A C 1
ATOM 704 O O . ILE A 1 89 ? -13.730 1.118 4.004 1.00 83.19 89 ILE A O 1
ATOM 708 N N . ASP A 1 90 ? -12.333 -0.637 4.216 1.00 80.56 90 ASP A N 1
ATOM 709 C CA . ASP A 1 90 ? -12.401 -0.771 5.668 1.00 80.56 90 ASP A CA 1
ATOM 710 C C . ASP A 1 90 ? -11.075 -1.333 6.227 1.00 80.56 90 ASP A C 1
ATOM 712 O O . ASP A 1 90 ? -10.227 -1.824 5.466 1.00 80.56 90 ASP A O 1
ATOM 716 N N . ARG A 1 91 ? -10.884 -1.245 7.549 1.00 78.38 91 ARG A N 1
ATOM 717 C CA . ARG A 1 91 ? -9.727 -1.781 8.291 1.00 78.38 91 ARG A CA 1
ATOM 718 C C . ARG A 1 91 ? -9.856 -3.272 8.621 1.00 78.38 91 ARG A C 1
ATOM 720 O O . ARG A 1 91 ? -8.828 -3.927 8.798 1.00 78.38 91 ARG A O 1
ATOM 727 N N . VAL A 1 92 ? -11.078 -3.806 8.727 1.00 72.44 92 VAL A N 1
ATOM 728 C CA . VAL A 1 92 ? -11.319 -5.150 9.283 1.00 72.44 92 VAL A CA 1
ATOM 729 C C . VAL A 1 92 ? -11.465 -6.196 8.180 1.00 72.44 92 VAL A C 1
ATOM 731 O O . VAL A 1 92 ? -10.534 -6.956 7.920 1.00 72.44 92 VAL A O 1
ATOM 734 N N . GLU A 1 93 ? -12.608 -6.232 7.495 1.00 66.94 93 GLU A N 1
ATOM 735 C CA . GLU A 1 93 ? -12.901 -7.275 6.498 1.00 66.94 93 GLU A CA 1
ATOM 736 C C . GLU A 1 93 ? -12.512 -6.847 5.074 1.00 66.94 93 GLU A C 1
ATOM 738 O O . GLU A 1 93 ? -12.146 -7.673 4.231 1.00 66.94 93 GLU A O 1
ATOM 743 N N . GLY A 1 94 ? -12.547 -5.534 4.819 1.00 70.12 94 GLY A N 1
ATOM 744 C CA . GLY A 1 94 ? -12.318 -4.910 3.515 1.00 70.12 94 GLY A CA 1
ATOM 745 C C . GLY A 1 94 ? -10.875 -4.486 3.231 1.00 70.12 94 GLY A C 1
ATOM 746 O O . GLY A 1 94 ? -10.653 -3.724 2.287 1.00 70.12 94 GLY A O 1
ATOM 747 N N . ALA A 1 95 ? -9.895 -4.942 4.018 1.00 82.88 95 ALA A N 1
ATOM 748 C CA . ALA A 1 95 ? -8.483 -4.572 3.886 1.00 82.88 95 ALA A CA 1
ATOM 749 C C . ALA A 1 95 ? -7.782 -5.274 2.702 1.00 82.88 95 ALA A C 1
ATOM 751 O O . ALA A 1 95 ? -6.735 -5.902 2.865 1.00 82.88 95 ALA A O 1
ATOM 752 N N . ARG A 1 96 ? -8.382 -5.212 1.507 1.00 89.06 96 ARG A N 1
ATOM 753 C CA . ARG A 1 96 ? -7.872 -5.827 0.275 1.00 89.06 96 ARG A CA 1
ATOM 754 C C . ARG A 1 96 ? -7.518 -4.770 -0.757 1.00 89.06 96 ARG A C 1
ATOM 756 O O . ARG A 1 96 ? -8.289 -3.834 -0.966 1.00 89.06 96 ARG A O 1
ATOM 763 N N . LEU A 1 97 ? -6.374 -4.938 -1.409 1.00 91.12 97 LEU A N 1
ATOM 764 C CA . LEU A 1 97 ? -5.893 -4.087 -2.495 1.00 91.12 97 LEU A CA 1
ATOM 765 C C . LEU A 1 97 ? -5.348 -4.951 -3.638 1.00 91.12 97 LEU A C 1
ATOM 767 O O . LEU A 1 97 ? -4.865 -6.052 -3.388 1.00 91.12 97 LEU A O 1
ATOM 771 N N . PRO A 1 98 ? -5.378 -4.483 -4.894 1.00 92.56 98 PRO A N 1
ATOM 772 C CA . PRO A 1 98 ? -4.688 -5.176 -5.974 1.00 92.56 98 PRO A CA 1
ATOM 773 C C . PRO A 1 98 ? -3.167 -5.044 -5.822 1.00 92.56 98 PRO A C 1
ATOM 775 O O . PRO A 1 98 ? -2.652 -3.962 -5.535 1.00 92.56 98 PRO A O 1
ATOM 778 N N . SER A 1 99 ? -2.448 -6.140 -6.057 1.00 92.94 99 SER A N 1
ATOM 779 C CA . SER A 1 99 ? -0.984 -6.161 -6.077 1.00 92.94 99 SER A CA 1
ATOM 780 C C . SER A 1 99 ? -0.433 -5.450 -7.314 1.00 92.94 99 SER A C 1
ATOM 782 O O . SER A 1 99 ? -0.911 -5.655 -8.434 1.00 92.94 99 SER A O 1
ATOM 784 N N . LEU A 1 100 ? 0.634 -4.667 -7.138 1.00 92.44 100 LEU A N 1
ATOM 785 C CA . LEU A 1 100 ? 1.382 -4.054 -8.238 1.00 92.44 100 LEU A CA 1
ATOM 786 C C . LEU A 1 100 ? 2.644 -4.849 -8.608 1.00 92.44 100 LEU A C 1
ATOM 788 O O . LEU A 1 100 ? 3.371 -4.436 -9.513 1.00 92.44 100 LEU A O 1
ATOM 792 N N . THR A 1 101 ? 2.884 -6.014 -7.995 1.00 92.31 101 THR A N 1
ATOM 793 C CA . THR A 1 101 ? 4.073 -6.859 -8.249 1.00 92.31 101 THR A CA 1
ATOM 794 C C . THR A 1 101 ? 4.231 -7.302 -9.702 1.00 92.31 101 THR A C 1
ATOM 796 O O . THR A 1 101 ? 5.351 -7.391 -10.208 1.00 92.31 101 THR A O 1
ATOM 799 N N . SER A 1 102 ? 3.119 -7.539 -10.407 1.00 91.12 102 SER A N 1
ATOM 800 C CA . SER A 1 102 ? 3.123 -7.892 -11.835 1.00 91.12 102 SER A CA 1
ATOM 801 C C . SER A 1 102 ? 3.634 -6.759 -12.738 1.00 91.12 102 SER A C 1
ATOM 803 O O . SER A 1 102 ? 4.099 -7.005 -13.853 1.00 91.12 102 SER A O 1
ATOM 805 N N . ILE A 1 103 ? 3.564 -5.513 -12.258 1.00 92.06 103 ILE A N 1
ATOM 806 C CA . ILE A 1 103 ? 3.999 -4.311 -12.974 1.00 92.06 103 ILE A CA 1
ATOM 807 C C . ILE A 1 103 ? 5.393 -3.896 -12.502 1.00 92.06 103 ILE A C 1
ATOM 809 O O . ILE A 1 103 ? 6.272 -3.669 -13.338 1.00 92.06 103 ILE A O 1
ATOM 813 N N . TYR A 1 104 ? 5.578 -3.842 -11.181 1.00 92.06 104 TYR A N 1
ATOM 814 C CA . TYR A 1 104 ? 6.796 -3.453 -10.484 1.00 92.06 104 TYR A CA 1
ATOM 815 C C . TYR A 1 104 ? 7.271 -4.589 -9.586 1.00 92.06 104 TYR A C 1
ATOM 817 O O . TYR A 1 104 ? 6.817 -4.751 -8.456 1.00 92.06 104 TYR A O 1
ATOM 825 N N . ARG A 1 105 ? 8.255 -5.353 -10.060 1.00 90.62 105 ARG A N 1
ATOM 826 C CA . ARG A 1 105 ? 8.786 -6.481 -9.287 1.00 90.62 105 ARG A CA 1
ATOM 827 C C . ARG A 1 105 ? 9.454 -6.064 -7.971 1.00 90.62 105 ARG A C 1
ATOM 829 O O . ARG A 1 105 ? 9.509 -6.869 -7.050 1.00 90.62 105 ARG A O 1
ATOM 836 N N . SER A 1 106 ? 9.925 -4.820 -7.859 1.00 90.62 106 SER A N 1
ATOM 837 C CA . SER A 1 106 ? 10.505 -4.298 -6.614 1.00 90.62 106 SER A CA 1
ATOM 838 C C . SER A 1 106 ? 9.494 -4.169 -5.469 1.00 90.62 106 SER A C 1
ATOM 840 O O . SER A 1 106 ? 9.912 -4.124 -4.318 1.00 90.62 106 SER A O 1
ATOM 842 N N . ALA A 1 107 ? 8.188 -4.172 -5.760 1.00 92.75 107 ALA A N 1
ATOM 843 C CA . ALA A 1 107 ? 7.145 -4.076 -4.743 1.00 92.75 107 ALA A CA 1
ATOM 844 C C . ALA A 1 107 ? 6.891 -5.390 -3.975 1.00 92.75 107 ALA A C 1
ATOM 846 O O . ALA A 1 107 ? 6.154 -5.362 -3.001 1.00 92.75 107 ALA A O 1
ATOM 847 N N . GLU A 1 108 ? 7.482 -6.529 -4.367 1.00 93.12 108 GLU A N 1
ATOM 848 C CA . GLU A 1 108 ? 7.180 -7.847 -3.766 1.00 93.12 108 GLU A CA 1
ATOM 849 C C . GLU A 1 108 ? 7.432 -7.884 -2.254 1.00 93.12 108 GLU A C 1
ATOM 851 O O . GLU A 1 108 ? 6.521 -8.135 -1.469 1.00 93.12 108 GLU A O 1
ATOM 856 N N . PHE A 1 109 ? 8.640 -7.536 -1.814 1.00 93.06 109 PHE A N 1
ATOM 857 C CA . PHE A 1 109 ? 8.940 -7.509 -0.381 1.00 93.06 109 PHE A CA 1
ATOM 858 C C . PHE A 1 109 ? 8.178 -6.417 0.372 1.00 93.06 109 PHE A C 1
ATOM 860 O O . PHE A 1 109 ? 7.801 -6.619 1.522 1.00 93.06 109 PHE A O 1
ATOM 867 N N . GLN A 1 110 ? 7.917 -5.283 -0.276 1.00 93.81 110 GLN A N 1
ATOM 868 C CA . GLN A 1 110 ? 7.243 -4.147 0.351 1.00 93.81 110 GLN A CA 1
ATOM 869 C C . GLN A 1 110 ? 5.752 -4.442 0.570 1.00 93.81 110 GLN A C 1
ATOM 871 O O . GLN A 1 110 ? 5.205 -4.144 1.625 1.00 93.81 110 GLN A O 1
ATOM 876 N N . GLU A 1 111 ? 5.090 -5.110 -0.376 1.00 94.38 111 GLU A N 1
ATOM 877 C CA . GLU A 1 111 ? 3.708 -5.572 -0.201 1.00 94.38 111 GLU A CA 1
ATOM 878 C C . GLU A 1 111 ? 3.601 -6.641 0.896 1.00 94.38 111 GLU A C 1
ATOM 880 O O . GLU A 1 111 ? 2.648 -6.624 1.679 1.00 94.38 111 GLU A O 1
ATOM 885 N N . ARG A 1 112 ? 4.605 -7.518 1.029 1.00 94.44 112 ARG A N 1
ATOM 886 C CA . ARG A 1 112 ? 4.683 -8.483 2.139 1.00 94.44 112 ARG A CA 1
ATOM 887 C C . ARG A 1 112 ? 4.889 -7.817 3.494 1.00 94.44 112 ARG A C 1
ATOM 889 O O . ARG A 1 112 ? 4.255 -8.226 4.461 1.00 94.44 112 ARG A O 1
ATOM 896 N N . GLU A 1 113 ? 5.730 -6.792 3.565 1.00 93.25 113 GLU A N 1
ATOM 897 C CA . GLU A 1 113 ? 5.913 -5.987 4.774 1.00 93.25 113 GLU A CA 1
ATOM 898 C C . GLU A 1 113 ? 4.599 -5.315 5.191 1.00 93.25 113 GLU A C 1
ATOM 900 O O . GLU A 1 113 ? 4.197 -5.405 6.349 1.00 93.25 113 GLU A O 1
ATOM 905 N N . ILE A 1 114 ? 3.874 -4.706 4.248 1.00 93.19 114 ILE A N 1
ATOM 906 C CA . ILE A 1 114 ? 2.571 -4.088 4.531 1.00 93.19 114 ILE A CA 1
ATOM 907 C C . ILE A 1 114 ? 1.556 -5.142 5.002 1.00 93.19 114 ILE A C 1
ATOM 909 O O . ILE A 1 114 ? 0.776 -4.880 5.920 1.00 93.19 114 ILE A O 1
ATOM 913 N N . PHE A 1 115 ? 1.562 -6.334 4.405 1.00 91.88 115 PHE A N 1
ATOM 914 C CA . PHE A 1 115 ? 0.722 -7.439 4.860 1.00 91.88 115 PHE A CA 1
ATOM 915 C C . PHE A 1 115 ? 1.057 -7.866 6.293 1.00 91.88 115 PHE A C 1
ATOM 917 O O . PHE A 1 115 ? 0.149 -8.037 7.099 1.00 91.88 115 PHE A O 1
ATOM 924 N N . ASP A 1 116 ? 2.335 -7.986 6.635 1.00 91.25 116 ASP A N 1
ATOM 925 C CA . ASP A 1 116 ? 2.765 -8.442 7.957 1.00 91.25 116 ASP A CA 1
ATOM 926 C C . ASP A 1 116 ? 2.555 -7.388 9.058 1.00 91.25 116 ASP A C 1
ATOM 928 O O . ASP A 1 116 ? 2.152 -7.710 10.173 1.00 91.25 116 ASP A O 1
ATOM 932 N N . LEU A 1 117 ? 2.776 -6.109 8.738 1.00 90.25 117 LEU A N 1
ATOM 933 C CA . LEU A 1 117 ? 2.721 -5.013 9.709 1.00 90.25 117 LEU A CA 1
ATOM 934 C C . LEU A 1 117 ? 1.336 -4.379 9.859 1.00 90.25 117 LEU A C 1
ATOM 936 O O . LEU A 1 117 ? 0.988 -3.942 10.956 1.00 90.25 117 LEU A O 1
ATOM 940 N N . TYR A 1 118 ? 0.560 -4.306 8.772 1.00 88.94 118 TYR A N 1
ATOM 941 C CA . TYR A 1 118 ? -0.762 -3.666 8.734 1.00 88.94 118 TYR A CA 1
ATOM 942 C C . TYR A 1 118 ? -1.899 -4.639 8.409 1.00 88.94 118 TYR A C 1
ATOM 944 O O . TYR A 1 118 ? -3.063 -4.283 8.594 1.00 88.94 118 TYR A O 1
ATOM 952 N N . GLY A 1 119 ? -1.626 -5.846 7.914 1.00 89.00 119 GLY A N 1
ATOM 953 C CA . GLY A 1 119 ? -2.667 -6.824 7.583 1.00 89.00 119 GLY A CA 1
ATOM 954 C C . GLY A 1 119 ? -3.424 -6.552 6.290 1.00 89.00 119 GLY A C 1
ATOM 955 O O . GLY A 1 119 ? -4.526 -7.070 6.113 1.00 89.00 119 GLY A O 1
ATOM 956 N N . VAL A 1 120 ? -2.872 -5.735 5.390 1.00 91.06 120 VAL A N 1
ATOM 957 C CA . VAL A 1 120 ? -3.476 -5.495 4.071 1.00 91.06 120 VAL A CA 1
ATOM 958 C C . VAL A 1 120 ? -3.204 -6.691 3.165 1.00 91.06 120 VAL A C 1
ATOM 960 O O . VAL A 1 120 ? -2.053 -7.061 2.945 1.00 91.06 120 VAL A O 1
ATOM 963 N N . ARG A 1 121 ? -4.257 -7.292 2.610 1.00 91.44 121 ARG A N 1
ATOM 964 C CA . ARG A 1 121 ? -4.138 -8.414 1.672 1.00 91.44 121 ARG A CA 1
ATOM 965 C C . ARG A 1 121 ? -4.027 -7.905 0.241 1.00 91.44 121 ARG A C 1
ATOM 967 O O . ARG A 1 121 ? -4.883 -7.146 -0.210 1.00 91.44 121 ARG A O 1
ATOM 974 N N . PHE A 1 122 ? -3.000 -8.359 -0.468 1.00 92.56 122 PHE A N 1
ATOM 975 C CA . PHE A 1 122 ? -2.770 -7.999 -1.863 1.00 92.56 122 PHE A CA 1
ATOM 976 C C . PHE A 1 122 ? -3.246 -9.102 -2.810 1.00 92.56 122 PHE A C 1
ATOM 978 O O . PHE A 1 122 ? -2.663 -10.186 -2.868 1.00 92.56 122 PHE A O 1
ATOM 985 N N . ASP A 1 123 ? -4.298 -8.818 -3.574 1.00 91.69 123 ASP A N 1
ATOM 986 C CA . ASP A 1 123 ? -4.844 -9.739 -4.566 1.00 91.69 123 ASP A CA 1
ATOM 987 C C . ASP A 1 123 ? -3.921 -9.787 -5.797 1.00 91.69 123 ASP A C 1
ATOM 989 O O . ASP A 1 123 ? -3.597 -8.758 -6.396 1.00 91.69 123 ASP A O 1
ATOM 993 N N . GLY A 1 124 ? -3.484 -10.990 -6.183 1.00 89.62 124 GLY A N 1
ATOM 994 C CA . GLY A 1 124 ? -2.564 -11.205 -7.310 1.00 89.62 124 GLY A CA 1
ATOM 995 C C . GLY A 1 124 ? -1.071 -11.192 -6.955 1.00 89.62 124 GLY A C 1
ATOM 996 O O . GLY A 1 124 ? -0.242 -11.273 -7.860 1.00 89.62 124 GLY A O 1
ATOM 997 N N . HIS A 1 125 ? -0.719 -11.120 -5.666 1.00 91.44 125 HIS A N 1
ATOM 998 C CA . HIS A 1 125 ? 0.664 -11.250 -5.203 1.00 91.44 125 HIS A CA 1
ATOM 999 C C . HIS A 1 125 ? 1.168 -12.707 -5.342 1.00 91.44 125 HIS A C 1
ATOM 1001 O O . HIS A 1 125 ? 0.424 -13.631 -5.006 1.00 91.44 125 HIS A O 1
ATOM 1007 N N . PRO A 1 126 ? 2.415 -12.953 -5.799 1.00 92.25 126 PRO A N 1
ATOM 1008 C CA . PRO A 1 126 ? 2.928 -14.309 -6.025 1.00 92.25 126 PRO A CA 1
ATOM 1009 C C . PRO A 1 126 ? 3.111 -15.137 -4.742 1.00 92.25 126 PRO A C 1
ATOM 1011 O O . PRO A 1 126 ? 2.821 -16.330 -4.748 1.00 92.25 126 PRO A O 1
ATOM 1014 N N . ASP A 1 127 ? 3.594 -14.527 -3.656 1.00 90.69 127 ASP A N 1
ATOM 1015 C CA . ASP A 1 127 ? 3.813 -15.199 -2.365 1.00 90.69 127 ASP A CA 1
ATOM 1016 C C . ASP A 1 127 ? 3.558 -14.249 -1.187 1.00 90.69 127 ASP A C 1
ATOM 1018 O O . ASP A 1 127 ? 4.448 -13.525 -0.746 1.00 90.69 127 ASP A O 1
ATOM 1022 N N . LEU A 1 128 ? 2.309 -14.178 -0.721 1.00 89.44 128 LEU A N 1
ATOM 1023 C CA . LEU A 1 128 ? 1.927 -13.293 0.380 1.00 89.44 128 LEU A CA 1
ATOM 1024 C C . LEU A 1 128 ? 2.045 -14.026 1.724 1.00 89.44 128 LEU A C 1
ATOM 1026 O O . LEU A 1 128 ? 1.074 -14.577 2.241 1.00 89.44 128 LEU A O 1
ATOM 1030 N N . ARG A 1 129 ? 3.258 -14.044 2.276 1.00 89.56 129 ARG A N 1
ATOM 1031 C CA . ARG A 1 129 ? 3.568 -14.588 3.607 1.00 89.56 129 ARG A CA 1
ATOM 1032 C C . ARG A 1 129 ? 4.273 -13.546 4.468 1.00 89.56 129 ARG A C 1
ATOM 1034 O O . ARG A 1 129 ? 4.960 -12.674 3.924 1.00 89.56 129 ARG A O 1
ATOM 1041 N N . ARG A 1 130 ? 4.134 -13.689 5.794 1.00 88.12 130 ARG A N 1
ATOM 1042 C CA . ARG A 1 130 ? 4.854 -12.888 6.799 1.00 88.12 130 ARG A CA 1
ATOM 1043 C C . ARG A 1 130 ? 6.367 -12.930 6.537 1.00 88.12 130 ARG A C 1
ATOM 1045 O O . ARG A 1 130 ? 6.873 -13.875 5.920 1.00 88.12 130 ARG A O 1
ATOM 1052 N N . ILE A 1 131 ? 7.073 -11.868 6.915 1.00 89.69 131 ILE A N 1
ATOM 1053 C CA . ILE A 1 131 ? 8.518 -11.737 6.655 1.00 89.69 131 ILE A CA 1
ATOM 1054 C C . ILE A 1 131 ? 9.291 -11.138 7.831 1.00 89.69 131 ILE A C 1
ATOM 1056 O O . ILE A 1 131 ? 10.454 -11.489 8.011 1.00 89.69 131 ILE A O 1
ATOM 1060 N N . LE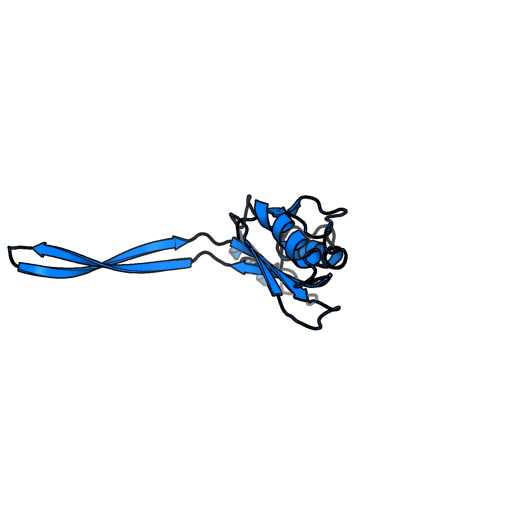U A 1 132 ? 8.671 -10.261 8.619 1.00 87.56 132 LEU A N 1
ATOM 1061 C CA . LEU A 1 132 ? 9.282 -9.612 9.777 1.00 87.56 132 LEU A CA 1
ATOM 1062 C C . LEU A 1 132 ? 8.862 -10.284 11.086 1.00 87.56 132 LEU A C 1
ATOM 1064 O O . LEU A 1 132 ? 9.704 -10.503 11.954 1.00 87.56 132 LEU A O 1
ATOM 1068 N N . MET A 1 133 ? 7.577 -10.606 11.229 1.00 86.69 133 MET A N 1
ATOM 1069 C CA . MET A 1 133 ? 7.036 -11.230 12.434 1.00 86.69 133 MET A CA 1
ATOM 1070 C C . MET A 1 133 ? 7.209 -12.750 12.405 1.00 86.69 133 MET A C 1
ATOM 1072 O O . MET A 1 133 ? 7.273 -13.368 11.341 1.00 86.69 133 MET A O 1
ATOM 1076 N N . TRP A 1 134 ? 7.262 -13.359 13.592 1.00 82.69 134 TRP A N 1
ATOM 1077 C CA . TRP A 1 134 ? 7.278 -14.814 13.730 1.00 82.69 134 TRP A CA 1
ATOM 1078 C C . TRP A 1 134 ? 5.931 -15.432 13.327 1.00 82.69 134 TRP A C 1
ATOM 1080 O O . TRP A 1 134 ? 4.890 -14.777 13.385 1.00 82.69 134 TRP A O 1
ATOM 1090 N N . ASP A 1 135 ? 5.945 -16.710 12.945 1.00 78.19 135 ASP A N 1
ATOM 1091 C CA . ASP A 1 135 ? 4.789 -17.389 12.338 1.00 78.19 135 ASP A CA 1
ATOM 1092 C C . ASP A 1 135 ? 3.536 -17.427 13.236 1.00 78.19 135 ASP A C 1
ATOM 1094 O O . ASP A 1 135 ? 2.413 -17.394 12.735 1.00 78.19 135 ASP A O 1
ATOM 1098 N N . GLU A 1 136 ? 3.718 -17.467 14.559 1.00 79.12 136 GLU A N 1
ATOM 1099 C CA . GLU A 1 136 ? 2.629 -17.494 15.551 1.00 79.12 136 GLU A CA 1
ATOM 1100 C C . GLU A 1 136 ? 2.112 -16.103 15.951 1.00 79.12 136 GLU A C 1
ATOM 1102 O O . GLU A 1 136 ? 1.177 -15.997 16.744 1.00 79.12 136 GLU A O 1
ATOM 1107 N N . PHE A 1 137 ? 2.694 -15.020 15.431 1.00 80.44 137 PHE A N 1
ATOM 1108 C CA . PHE A 1 137 ? 2.205 -13.682 15.734 1.00 80.44 137 PHE A CA 1
ATOM 1109 C C . PHE A 1 137 ? 0.839 -13.484 15.068 1.00 80.44 137 PHE A C 1
ATOM 1111 O O . PHE A 1 137 ? 0.700 -13.648 13.855 1.00 80.44 137 PHE A O 1
ATOM 1118 N N . VAL A 1 138 ? -0.193 -13.161 15.849 1.00 75.31 138 VAL A N 1
ATOM 1119 C CA . VAL A 1 138 ? -1.574 -13.047 15.342 1.00 75.31 138 VAL A CA 1
ATOM 1120 C C . VAL A 1 138 ? -1.897 -11.618 14.906 1.00 75.31 138 VAL A C 1
ATOM 1122 O O . VAL A 1 138 ? -2.604 -11.425 13.917 1.00 75.31 138 VAL A O 1
ATOM 1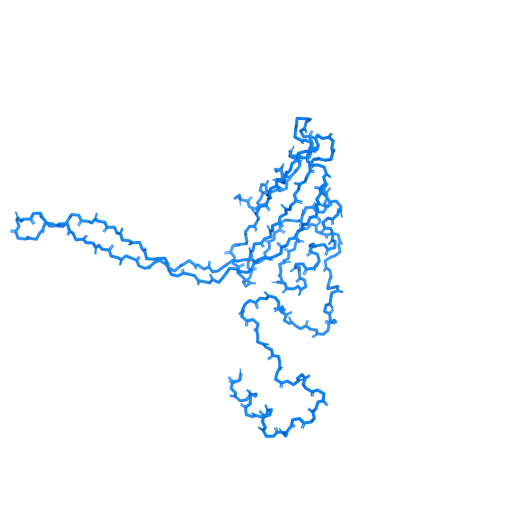125 N N . ASP A 1 139 ? -1.321 -10.629 15.582 1.00 82.00 139 ASP A N 1
ATOM 1126 C CA . ASP A 1 139 ? -1.671 -9.222 15.410 1.00 82.00 139 ASP A CA 1
ATOM 1127 C C . ASP A 1 139 ? -0.858 -8.511 14.310 1.00 82.00 139 ASP A C 1
ATOM 1129 O O . ASP A 1 139 ? -0.122 -9.129 13.527 1.00 82.00 139 ASP A O 1
ATOM 1133 N N . TYR A 1 140 ? -1.023 -7.186 14.245 1.00 85.88 140 TYR A N 1
ATOM 1134 C CA . TYR A 1 140 ? -0.394 -6.278 13.286 1.00 85.88 140 TYR A CA 1
ATOM 1135 C C . TYR A 1 140 ? 0.180 -5.060 14.034 1.00 85.88 140 TYR A C 1
ATOM 1137 O O . TYR A 1 140 ? -0.577 -4.150 14.384 1.00 85.88 140 TYR A O 1
ATOM 1145 N N . PRO A 1 141 ? 1.498 -5.018 14.299 1.00 84.69 141 PRO A N 1
ATOM 1146 C CA . PRO A 1 141 ? 2.084 -4.108 15.283 1.00 84.69 141 PRO A CA 1
ATOM 1147 C C . PRO A 1 141 ? 2.065 -2.634 14.856 1.00 84.69 141 PRO A C 1
ATOM 1149 O O . PRO A 1 141 ? 2.096 -1.748 15.702 1.00 84.69 141 PRO A O 1
ATOM 1152 N N . MET A 1 142 ? 2.007 -2.346 13.550 1.00 84.62 142 MET A N 1
ATOM 1153 C CA . MET A 1 142 ? 1.982 -0.967 13.041 1.00 84.62 142 MET A CA 1
ATOM 1154 C C . MET A 1 142 ? 0.568 -0.389 12.924 1.00 84.62 142 MET A C 1
ATOM 1156 O O . MET A 1 142 ? 0.406 0.757 12.487 1.00 84.62 142 MET A O 1
ATOM 1160 N N . ARG A 1 143 ? -0.470 -1.149 13.297 1.00 85.31 143 ARG A N 1
ATOM 1161 C CA . ARG A 1 143 ? -1.810 -0.579 13.424 1.00 85.31 143 ARG A CA 1
ATOM 1162 C C . ARG A 1 143 ? -1.899 0.253 14.697 1.00 85.31 143 ARG A C 1
ATOM 1164 O O . ARG A 1 143 ? -1.380 -0.114 15.742 1.00 85.31 143 ARG A O 1
ATOM 1171 N N . LYS A 1 144 ? -2.586 1.387 14.624 1.00 82.12 144 LYS A N 1
ATOM 1172 C CA . LYS A 1 144 ? -2.686 2.341 15.740 1.00 82.12 144 LYS A CA 1
ATOM 1173 C C . LYS A 1 144 ? -3.549 1.845 16.900 1.00 82.12 144 LYS A C 1
ATOM 1175 O O . LYS A 1 144 ? -3.534 2.455 17.962 1.00 82.12 144 LYS A O 1
ATOM 1180 N N . ASP A 1 145 ? -4.329 0.793 16.683 1.00 80.75 145 ASP A N 1
ATOM 1181 C CA . ASP A 1 145 ? -5.102 0.075 17.698 1.00 80.75 145 ASP A CA 1
ATOM 1182 C C . ASP A 1 145 ? -4.330 -1.089 18.332 1.00 80.75 145 ASP A C 1
ATOM 1184 O O . ASP A 1 145 ? -4.850 -1.712 19.258 1.00 80.75 145 ASP A O 1
ATOM 1188 N N . TYR A 1 146 ? -3.105 -1.369 17.875 1.00 78.06 146 TYR A N 1
ATOM 1189 C CA . TYR A 1 146 ? -2.253 -2.381 18.482 1.00 78.06 146 TYR A CA 1
ATOM 1190 C C . TYR A 1 146 ? -1.925 -2.009 19.929 1.00 78.06 146 TYR A C 1
ATOM 1192 O O . TYR A 1 146 ? -1.529 -0.880 20.229 1.00 78.06 146 TYR A O 1
ATOM 1200 N N . ARG A 1 147 ? -2.094 -2.978 20.828 1.00 72.56 147 ARG A N 1
ATOM 1201 C CA . ARG A 1 147 ? -1.680 -2.878 22.226 1.00 72.56 147 ARG A CA 1
ATOM 1202 C C . ARG A 1 147 ? -0.482 -3.786 22.421 1.00 72.56 147 ARG A C 1
ATOM 1204 O O . ARG A 1 147 ? -0.504 -4.930 21.975 1.00 72.56 147 ARG A O 1
ATOM 1211 N N . GLU A 1 148 ? 0.551 -3.264 23.070 1.00 67.00 148 GLU A N 1
ATOM 1212 C CA . GLU A 1 148 ? 1.719 -4.059 23.428 1.00 67.00 148 GLU A CA 1
ATOM 1213 C C . GLU A 1 148 ? 1.280 -5.232 24.320 1.00 67.00 148 GLU A C 1
ATOM 1215 O O . GLU A 1 148 ? 0.458 -5.027 25.218 1.00 67.00 148 GLU A O 1
ATOM 1220 N N . PRO A 1 149 ? 1.764 -6.458 24.066 1.00 64.75 149 PRO A N 1
ATOM 1221 C CA . PRO A 1 149 ? 1.434 -7.593 24.909 1.00 64.75 149 PRO A CA 1
ATOM 1222 C C . PRO A 1 149 ? 2.014 -7.387 26.307 1.00 64.75 149 PRO A C 1
ATOM 1224 O O . PRO A 1 149 ? 3.132 -6.895 26.455 1.00 64.75 149 PRO A O 1
ATOM 1227 N N . ASP A 1 150 ? 1.253 -7.783 27.327 1.00 60.56 150 ASP A N 1
ATOM 1228 C CA . ASP A 1 150 ? 1.556 -7.487 28.734 1.00 60.56 150 ASP A CA 1
ATOM 1229 C C . ASP A 1 150 ? 2.863 -8.128 29.249 1.00 60.56 150 ASP A C 1
ATOM 1231 O O . ASP A 1 150 ? 3.369 -7.725 30.296 1.00 60.56 150 ASP A O 1
ATOM 1235 N N . ASP A 1 151 ? 3.414 -9.099 28.513 1.00 55.84 151 ASP A N 1
ATOM 1236 C CA . ASP A 1 151 ? 4.484 -10.010 28.940 1.00 55.84 151 ASP A CA 1
ATOM 1237 C C . ASP A 1 151 ? 5.719 -9.945 28.012 1.00 55.84 151 ASP A C 1
ATOM 1239 O O . ASP A 1 151 ? 6.098 -10.920 27.365 1.00 55.84 151 ASP A O 1
ATOM 1243 N N . TYR A 1 152 ? 6.313 -8.754 27.869 1.00 54.47 152 TYR A N 1
ATOM 1244 C CA . TYR A 1 152 ? 7.520 -8.526 27.046 1.00 54.47 152 TYR A CA 1
ATOM 1245 C C . TYR A 1 152 ? 8.809 -8.300 27.844 1.00 54.47 152 TYR A C 1
ATOM 1247 O O . TYR A 1 152 ? 9.887 -8.179 27.254 1.00 54.47 152 TYR A O 1
ATOM 1255 N N . GLU A 1 153 ? 8.735 -8.218 29.171 1.00 55.28 153 GLU A N 1
ATOM 1256 C CA . GLU A 1 153 ? 9.914 -7.949 29.988 1.00 55.28 153 GLU A CA 1
ATOM 1257 C C . GLU A 1 153 ? 10.662 -9.254 30.297 1.00 55.28 153 GLU A C 1
ATOM 1259 O O . GLU A 1 153 ? 10.158 -10.162 30.946 1.00 55.28 153 GLU A O 1
ATOM 1264 N N . TYR A 1 154 ? 11.909 -9.342 29.823 1.00 52.75 154 TYR A N 1
ATOM 1265 C CA . TYR A 1 154 ? 12.872 -10.371 30.240 1.00 52.75 154 TYR A CA 1
ATOM 1266 C C . TYR A 1 154 ? 13.225 -10.250 31.736 1.00 52.75 154 TYR A C 1
ATOM 1268 O O . TYR A 1 154 ? 13.727 -11.196 32.347 1.00 52.75 154 TYR A O 1
ATOM 1276 N N . GLU A 1 155 ? 12.975 -9.082 32.334 1.00 55.03 155 GLU A N 1
ATOM 1277 C CA . GLU A 1 155 ? 13.015 -8.913 33.780 1.00 55.03 155 GLU A CA 1
ATOM 1278 C C . GLU A 1 155 ? 11.777 -9.573 34.395 1.00 55.03 155 GLU A C 1
ATOM 1280 O O . GLU A 1 155 ? 10.674 -9.361 33.896 1.00 55.03 155 GLU A O 1
ATOM 1285 N N . PRO A 1 156 ? 11.925 -10.369 35.470 1.00 51.16 156 PRO A N 1
ATOM 1286 C CA . PRO A 1 156 ? 10.779 -10.927 36.162 1.00 51.16 156 PRO A CA 1
ATOM 1287 C C . PRO A 1 156 ? 9.995 -9.775 36.791 1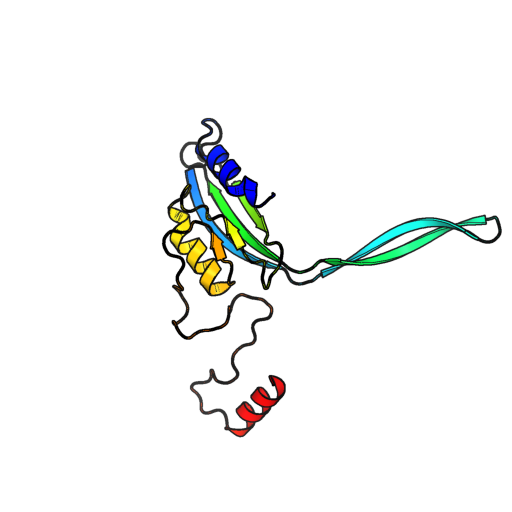.00 51.16 156 PRO A C 1
ATOM 1289 O O . PRO A 1 156 ? 10.274 -9.350 37.914 1.00 51.16 156 PRO A O 1
ATOM 1292 N N . THR A 1 157 ? 9.009 -9.265 36.061 1.00 55.78 157 THR A N 1
ATOM 1293 C CA . THR A 1 157 ? 7.944 -8.468 36.648 1.00 55.78 157 THR A CA 1
ATOM 1294 C C . THR A 1 157 ? 7.278 -9.334 37.712 1.00 55.78 157 THR A C 1
ATOM 1296 O O . THR A 1 157 ? 7.040 -10.528 37.485 1.00 55.78 157 THR A O 1
ATOM 1299 N N . PRO A 1 158 ? 7.023 -8.796 38.917 1.00 61.97 158 PRO A N 1
ATOM 1300 C CA . PRO A 1 158 ? 6.235 -9.508 39.907 1.00 61.97 158 PRO A CA 1
ATOM 1301 C C . PRO A 1 158 ? 4.948 -10.008 39.246 1.00 61.97 158 PRO A C 1
ATOM 1303 O O . PRO A 1 158 ? 4.256 -9.242 38.578 1.00 61.97 158 PRO A O 1
ATOM 1306 N N . HIS A 1 159 ? 4.637 -11.297 39.410 1.00 58.62 159 HIS A N 1
ATOM 1307 C CA . HIS A 1 159 ? 3.495 -11.938 38.744 1.00 58.62 159 HIS A CA 1
ATOM 1308 C C . HI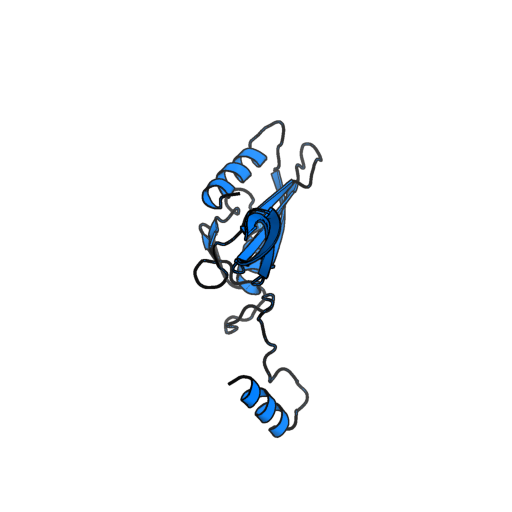S A 1 159 ? 2.175 -11.175 38.954 1.00 58.62 159 HIS A C 1
ATOM 1310 O O . HIS A 1 159 ? 1.292 -11.234 38.103 1.00 58.62 159 HIS A O 1
ATOM 1316 N N . ASP A 1 160 ? 2.065 -10.440 40.063 1.00 59.75 160 ASP A N 1
ATOM 1317 C CA . ASP A 1 160 ? 0.911 -9.617 40.411 1.00 59.75 160 ASP A CA 1
ATOM 1318 C C . ASP A 1 160 ? 0.710 -8.423 39.457 1.00 59.75 160 ASP A C 1
ATOM 1320 O O . ASP A 1 160 ? -0.427 -8.154 39.071 1.00 59.75 160 ASP A O 1
ATOM 1324 N N . ASP A 1 161 ? 1.780 -7.766 38.995 1.00 60.94 161 ASP A N 1
ATOM 1325 C CA . ASP A 1 161 ? 1.694 -6.596 38.104 1.00 60.94 161 ASP A CA 1
ATOM 1326 C C . ASP A 1 161 ? 1.281 -6.999 36.677 1.00 60.94 161 ASP A C 1
ATOM 1328 O O . ASP A 1 161 ? 0.495 -6.309 36.021 1.00 60.94 161 ASP A O 1
ATOM 1332 N N . VAL A 1 162 ? 1.754 -8.160 36.209 1.00 57.62 162 VAL A N 1
ATOM 1333 C CA . VAL A 1 162 ? 1.332 -8.762 34.930 1.00 57.62 162 VAL A CA 1
ATOM 1334 C C . VAL A 1 162 ? -0.132 -9.201 35.003 1.00 57.62 162 VAL A C 1
ATOM 1336 O O . VAL A 1 162 ? -0.893 -9.004 34.057 1.00 57.62 162 VAL A O 1
ATOM 1339 N N . LEU A 1 163 ? -0.564 -9.745 36.148 1.00 59.28 163 LEU A N 1
ATOM 1340 C CA . LEU A 1 163 ? -1.950 -10.158 36.369 1.00 59.28 163 LEU A CA 1
ATOM 1341 C C . LEU A 1 163 ? -2.911 -8.957 36.417 1.00 59.28 163 LEU A C 1
ATOM 1343 O O . LEU A 1 163 ? -4.048 -9.071 35.959 1.00 59.28 163 LEU A O 1
ATOM 1347 N N . GLU A 1 164 ? -2.494 -7.814 36.969 1.00 63.03 164 GLU A N 1
ATOM 1348 C CA . GLU A 1 164 ? -3.295 -6.584 36.941 1.00 63.03 164 GLU A CA 1
ATOM 1349 C C . GLU A 1 164 ? -3.401 -5.981 35.537 1.00 63.03 164 GLU A C 1
ATOM 1351 O O . GLU A 1 164 ? -4.502 -5.586 35.145 1.00 63.03 164 GLU A O 1
ATOM 1356 N N . LYS A 1 165 ? -2.313 -5.970 34.756 1.00 60.31 165 LYS A N 1
ATOM 1357 C CA . LYS A 1 165 ? -2.347 -5.544 33.346 1.00 60.31 165 LYS A CA 1
ATOM 1358 C C . LYS A 1 165 ? -3.250 -6.451 32.505 1.00 60.31 165 LYS A C 1
ATOM 1360 O O . LYS A 1 165 ? -4.184 -5.957 31.879 1.00 60.31 165 LYS A O 1
ATOM 1365 N N . ALA A 1 166 ? -3.109 -7.772 32.624 1.00 60.06 166 ALA A N 1
ATOM 1366 C CA . ALA A 1 166 ? -3.950 -8.731 31.904 1.00 60.06 166 ALA A CA 1
ATOM 1367 C C . ALA A 1 166 ? -5.455 -8.571 32.215 1.00 60.06 166 ALA A C 1
ATOM 1369 O O . ALA A 1 166 ? -6.294 -8.725 31.327 1.00 60.06 166 ALA A O 1
ATOM 1370 N N . LYS A 1 167 ? -5.814 -8.205 33.456 1.00 60.50 167 LYS A N 1
ATOM 1371 C CA . LYS A 1 167 ? -7.204 -7.899 33.861 1.00 60.50 167 LYS A CA 1
ATOM 1372 C C . LYS A 1 167 ? -7.750 -6.580 33.304 1.00 60.50 167 LYS A C 1
ATOM 1374 O O . LYS A 1 167 ? -8.954 -6.372 33.357 1.00 60.50 167 LYS A O 1
ATOM 1379 N N . GLN A 1 168 ? -6.902 -5.662 32.839 1.00 61.56 168 GLN A N 1
ATOM 1380 C CA . GLN A 1 168 ? -7.347 -4.442 32.150 1.00 61.56 168 GLN A CA 1
ATOM 1381 C C . GLN A 1 168 ? -7.585 -4.682 30.651 1.00 61.56 168 GLN A C 1
ATOM 1383 O O . GLN A 1 168 ? -8.255 -3.881 29.994 1.00 61.56 168 GLN A O 1
ATOM 1388 N N . HIS A 1 169 ? -7.025 -5.765 30.108 1.00 54.97 169 HIS A N 1
ATOM 1389 C CA . HIS A 1 169 ? -7.096 -6.116 28.692 1.00 54.97 169 HIS A CA 1
ATOM 1390 C C . HIS A 1 169 ? -8.251 -7.079 28.353 1.00 54.97 169 HIS A C 1
ATOM 1392 O O . HIS A 1 169 ? -8.718 -7.049 27.211 1.00 54.97 169 HIS A O 1
ATOM 1398 N N . TYR A 1 170 ? -8.736 -7.863 29.326 1.00 47.50 170 TYR A N 1
ATOM 1399 C CA . TYR A 1 170 ? -9.901 -8.763 29.238 1.00 47.50 170 TYR A CA 1
ATOM 1400 C C . TYR A 1 170 ? -11.078 -8.277 30.087 1.00 47.50 170 TYR A C 1
ATOM 1402 O O . TYR A 1 170 ? -12.232 -8.426 29.622 1.00 47.50 170 TYR A O 1
#

Sequence (170 aa):
MDNEHAAAVAKFLRDDPALRVDFCSNATGVDWLDRTVKKTVKVKKVVDGVEKDVDETTEEKVPGFLEAVYHLYSMTHKHGPVIIRMRTIDRVEGARLPSLTSIYRSAEFQEREIFDLYGVRFDGHPDLRRILMWDEFVDYPMRKDYREPDDYEYEPTPHDDVLEKAKQHY